Protein AF-A0A255GEZ2-F1 (afdb_monomer_lite)

Radius of gyration: 14.99 Å; chains: 1; bounding box: 29×16×43 Å

Sequence (65 aa):
MNSGMLIGIVALVLGLAPAIVGVRLAYVNPPESAGRRRGVLIAVLGLGIIWIGGFIGAFASLGGI

pLDDT: mean 73.17, std 6.9, range [48.66, 82.56]

Organism: NCBI:txid2016499

Foldseek 3Di:
DDVQLVQLVCQLVVLVVVLVVLVVCCVVCPDPDPVVNVVSVVVNVVSVVSNVVSNVSNVVVVVVD

Structure (mmCIF, N/CA/C/O backbone):
data_AF-A0A255GEZ2-F1
#
_entry.id   AF-A0A255GEZ2-F1
#
loop_
_atom_site.group_PDB
_atom_s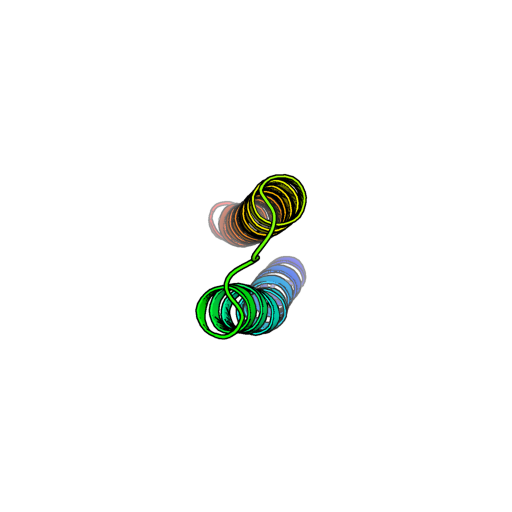ite.id
_atom_site.type_symbol
_atom_site.label_atom_id
_atom_site.label_alt_id
_atom_site.label_comp_id
_atom_site.label_asym_id
_atom_site.label_entity_id
_atom_site.label_seq_id
_atom_site.pdbx_PDB_ins_code
_atom_site.Cartn_x
_atom_site.Cartn_y
_atom_site.Cartn_z
_atom_site.occupancy
_atom_site.B_iso_or_equiv
_atom_site.auth_seq_id
_atom_site.auth_comp_id
_atom_site.auth_asym_id
_atom_site.auth_atom_id
_atom_site.pdbx_PDB_model_num
ATOM 1 N N . MET A 1 1 ? 9.620 -6.124 -24.643 1.00 53.75 1 MET A N 1
ATOM 2 C CA . MET A 1 1 ? 8.948 -5.670 -23.403 1.00 53.75 1 MET A CA 1
ATOM 3 C C . MET A 1 1 ? 10.024 -5.471 -22.349 1.00 53.75 1 MET A C 1
ATOM 5 O O . MET A 1 1 ? 10.769 -6.410 -22.111 1.00 53.75 1 MET A O 1
ATOM 9 N N . ASN A 1 2 ? 10.175 -4.263 -21.800 1.00 78.31 2 ASN A N 1
ATOM 10 C CA . ASN A 1 2 ? 11.248 -3.950 -20.848 1.00 78.31 2 ASN A CA 1
ATOM 11 C C . ASN A 1 2 ? 10.973 -4.616 -19.487 1.00 78.31 2 ASN A C 1
ATOM 13 O O . ASN A 1 2 ? 9.840 -4.564 -19.008 1.00 78.31 2 ASN A O 1
ATOM 17 N N . SER A 1 3 ? 11.980 -5.210 -18.840 1.00 68.06 3 SER A N 1
ATOM 18 C CA . SER A 1 3 ? 11.804 -5.909 -17.552 1.00 68.06 3 SER A CA 1
ATOM 19 C C . SER A 1 3 ? 11.215 -5.005 -16.459 1.00 68.06 3 SER A C 1
ATOM 21 O O . SER A 1 3 ? 10.403 -5.464 -15.662 1.00 68.06 3 SER A O 1
ATOM 23 N N . GLY A 1 4 ? 11.530 -3.704 -16.474 1.00 65.88 4 GLY A N 1
ATOM 24 C CA . GLY A 1 4 ? 10.934 -2.711 -15.566 1.00 65.88 4 GLY A CA 1
ATOM 25 C C . GLY A 1 4 ? 9.421 -2.530 -15.748 1.00 65.88 4 GLY A C 1
ATOM 26 O O . GLY A 1 4 ? 8.693 -2.403 -14.767 1.00 65.88 4 GLY A O 1
ATOM 27 N N . MET A 1 5 ? 8.927 -2.630 -16.984 1.00 69.81 5 MET A N 1
ATOM 28 C CA . MET A 1 5 ? 7.495 -2.553 -17.296 1.00 69.81 5 MET A CA 1
ATOM 29 C C . MET A 1 5 ? 6.747 -3.784 -16.768 1.00 69.81 5 MET A C 1
ATOM 31 O O . MET A 1 5 ? 5.657 -3.664 -16.216 1.00 69.81 5 MET A O 1
ATOM 35 N N . LEU A 1 6 ? 7.356 -4.967 -16.885 1.00 73.12 6 LEU A N 1
ATOM 36 C CA . LEU A 1 6 ? 6.826 -6.207 -16.311 1.00 73.12 6 LEU A CA 1
ATOM 37 C C . LEU A 1 6 ? 6.750 -6.129 -14.782 1.00 73.12 6 LEU A C 1
ATOM 39 O O . LEU A 1 6 ? 5.719 -6.469 -14.214 1.00 73.12 6 LEU A O 1
ATOM 43 N N . ILE A 1 7 ? 7.796 -5.620 -14.127 1.00 74.50 7 ILE A N 1
ATOM 44 C CA . ILE A 1 7 ? 7.823 -5.431 -12.668 1.00 74.50 7 ILE A CA 1
ATOM 45 C C . ILE A 1 7 ? 6.736 -4.444 -12.228 1.00 74.50 7 ILE A C 1
ATOM 47 O O . ILE A 1 7 ? 6.017 -4.713 -11.268 1.00 74.50 7 ILE A O 1
ATOM 51 N N . GLY A 1 8 ? 6.571 -3.340 -12.959 1.00 72.19 8 GLY A N 1
ATOM 52 C CA . GLY A 1 8 ? 5.535 -2.345 -12.698 1.00 72.19 8 GLY A CA 1
ATOM 53 C C . GLY A 1 8 ? 4.118 -2.911 -12.803 1.00 72.19 8 GLY A C 1
ATOM 54 O O . GLY A 1 8 ? 3.319 -2.750 -11.885 1.00 72.19 8 GLY A O 1
ATOM 55 N N . ILE A 1 9 ? 3.818 -3.638 -13.884 1.00 73.56 9 ILE A N 1
ATOM 56 C CA . ILE A 1 9 ? 2.514 -4.290 -14.088 1.00 73.56 9 ILE A CA 1
ATOM 57 C C . ILE A 1 9 ? 2.264 -5.356 -13.016 1.00 73.56 9 ILE A C 1
ATOM 59 O O . ILE A 1 9 ? 1.179 -5.406 -12.442 1.00 73.56 9 ILE A O 1
ATOM 63 N N . VAL A 1 10 ? 3.266 -6.182 -12.703 1.00 77.12 10 VAL A N 1
ATOM 64 C CA . VAL A 1 10 ? 3.159 -7.218 -11.666 1.00 77.12 10 VAL A CA 1
ATOM 65 C C . VAL A 1 10 ? 2.902 -6.591 -10.294 1.00 77.12 10 VAL A C 1
ATOM 67 O O . VAL A 1 10 ? 2.005 -7.045 -9.588 1.00 77.12 10 VAL A O 1
ATOM 70 N N . ALA A 1 11 ? 3.607 -5.518 -9.929 1.00 73.50 11 ALA A N 1
ATOM 71 C CA . ALA A 1 11 ? 3.379 -4.800 -8.674 1.00 73.50 11 ALA A CA 1
ATOM 72 C C . ALA A 1 11 ? 1.971 -4.185 -8.604 1.00 73.50 11 ALA A C 1
ATOM 74 O O . ALA A 1 11 ? 1.324 -4.228 -7.558 1.00 73.50 11 ALA A O 1
ATOM 75 N N . LEU A 1 12 ? 1.469 -3.664 -9.723 1.00 74.12 12 LEU A N 1
ATOM 76 C CA . LEU A 1 12 ? 0.148 -3.048 -9.821 1.00 74.12 12 LEU A CA 1
ATOM 77 C C . LEU A 1 12 ? -0.971 -4.093 -9.679 1.00 74.12 12 LEU A C 1
ATOM 79 O O . LEU A 1 12 ? -1.907 -3.882 -8.909 1.00 74.12 12 LEU A O 1
ATOM 83 N N . VAL A 1 13 ? -0.838 -5.250 -10.336 1.00 76.38 13 VAL A N 1
ATOM 84 C CA . VAL A 1 13 ? -1.789 -6.374 -10.244 1.00 76.38 13 VAL A CA 1
ATOM 85 C C . VAL A 1 13 ? -1.759 -7.019 -8.855 1.00 76.38 13 VAL A C 1
ATOM 87 O O . VAL A 1 13 ? -2.812 -7.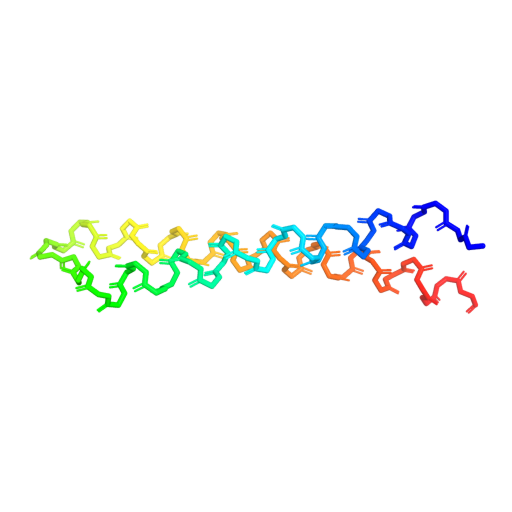216 -8.245 1.00 76.38 13 VAL A O 1
ATOM 90 N N . LEU A 1 14 ? -0.566 -7.310 -8.325 1.00 77.62 14 LEU A N 1
ATOM 91 C CA . LEU A 1 14 ? -0.409 -7.935 -7.009 1.00 77.62 14 LEU A CA 1
ATOM 92 C C . LEU A 1 14 ? -0.770 -6.992 -5.858 1.00 77.62 14 LEU A C 1
ATOM 94 O O . LEU A 1 14 ? -1.209 -7.469 -4.819 1.00 77.62 14 LEU A O 1
ATOM 98 N N . GLY A 1 15 ? -0.611 -5.677 -6.024 1.00 72.25 15 GLY A N 1
ATOM 99 C CA . GLY A 1 15 ? -0.975 -4.680 -5.016 1.00 72.25 15 GLY A CA 1
ATOM 100 C C . GLY A 1 15 ? -2.471 -4.359 -4.976 1.00 72.25 15 GLY A C 1
ATOM 101 O O . GLY A 1 15 ? -3.002 -4.031 -3.916 1.00 72.25 15 GLY A O 1
ATOM 102 N N . LEU A 1 16 ? -3.176 -4.485 -6.105 1.00 74.38 16 LEU A N 1
ATOM 103 C CA . LEU A 1 16 ? -4.592 -4.123 -6.212 1.00 74.38 16 LEU A CA 1
ATOM 104 C C . LEU A 1 16 ? -5.507 -5.076 -5.425 1.00 74.38 16 LEU A C 1
ATOM 106 O O . LEU A 1 16 ? -6.399 -4.629 -4.705 1.00 74.38 16 LEU A O 1
ATOM 110 N N . ALA A 1 17 ? -5.272 -6.387 -5.516 1.00 71.25 17 ALA A N 1
ATOM 111 C CA . ALA A 1 17 ? -6.070 -7.395 -4.815 1.00 71.25 17 ALA A CA 1
ATOM 112 C C . ALA A 1 17 ? -6.054 -7.244 -3.273 1.00 71.25 17 ALA A C 1
ATOM 114 O O . ALA A 1 17 ? -7.134 -7.137 -2.685 1.00 71.25 17 ALA A O 1
ATOM 115 N N . PRO A 1 18 ? -4.894 -7.171 -2.586 1.00 72.94 18 PRO A N 1
ATOM 116 C CA . PRO A 1 18 ? -4.852 -6.959 -1.141 1.00 72.94 18 PRO A CA 1
ATOM 117 C C . PRO A 1 18 ? -5.370 -5.574 -0.734 1.00 72.94 18 PRO A C 1
ATOM 119 O O . PRO A 1 18 ? -5.948 -5.456 0.344 1.00 72.94 18 PRO A O 1
ATOM 122 N N . ALA A 1 19 ? -5.248 -4.548 -1.587 1.00 71.25 19 ALA A N 1
ATOM 123 C CA . ALA A 1 19 ? -5.854 -3.238 -1.343 1.00 71.25 19 ALA A CA 1
ATOM 124 C C . ALA A 1 19 ? -7.381 -3.293 -1.302 1.00 71.25 19 ALA A C 1
ATOM 126 O O . ALA A 1 19 ? -7.991 -2.836 -0.333 1.00 71.25 19 ALA A O 1
ATOM 127 N N . ILE A 1 20 ? -8.001 -3.927 -2.298 1.00 75.19 20 ILE A N 1
ATOM 128 C CA . ILE A 1 20 ? -9.455 -4.100 -2.346 1.00 75.19 20 ILE A CA 1
ATOM 129 C C . ILE A 1 20 ? -9.930 -4.952 -1.165 1.00 75.19 20 ILE A C 1
ATOM 131 O O . ILE A 1 20 ? -10.888 -4.582 -0.486 1.00 75.19 20 ILE A O 1
ATOM 135 N N . VAL A 1 21 ? -9.249 -6.064 -0.877 1.00 77.88 21 VAL A N 1
ATOM 136 C CA . VAL A 1 21 ? -9.609 -6.956 0.235 1.00 77.88 21 VAL A CA 1
ATOM 137 C C . VAL A 1 21 ? -9.453 -6.255 1.585 1.00 77.88 21 VAL A C 1
ATOM 139 O O . VAL A 1 21 ? -10.355 -6.347 2.414 1.00 77.88 21 VAL A O 1
ATOM 142 N N . GLY A 1 22 ? -8.366 -5.509 1.80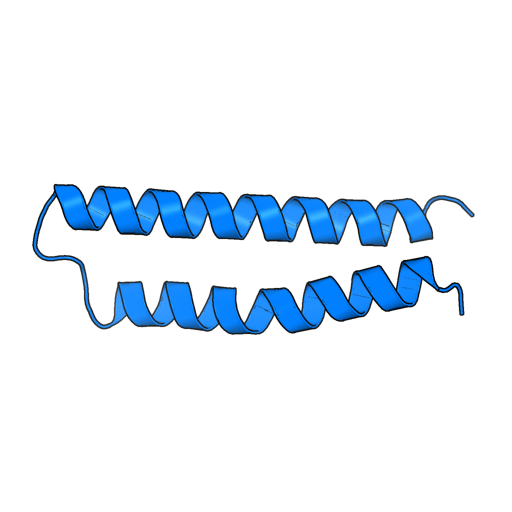1 1.00 74.00 22 GLY A N 1
ATOM 143 C CA . GLY A 1 22 ? -8.125 -4.760 3.036 1.00 74.00 22 GLY A CA 1
ATOM 144 C C . GLY A 1 22 ? -9.199 -3.705 3.300 1.00 74.00 22 GLY A C 1
ATOM 145 O O . GLY A 1 22 ? -9.739 -3.631 4.405 1.00 74.00 22 GLY A O 1
ATOM 146 N N . VAL A 1 23 ? -9.580 -2.948 2.267 1.00 73.31 23 VAL A N 1
ATOM 147 C CA . VAL A 1 23 ? -10.673 -1.968 2.347 1.00 73.31 23 VAL A CA 1
ATOM 148 C C . VAL A 1 23 ? -12.007 -2.671 2.600 1.00 73.31 23 VAL A C 1
ATOM 150 O O . VAL A 1 23 ? -12.738 -2.298 3.515 1.00 73.31 23 VAL A O 1
ATOM 153 N N . ARG A 1 24 ? -12.322 -3.738 1.858 1.00 75.94 24 ARG A N 1
ATOM 154 C CA . ARG A 1 24 ? -13.575 -4.493 2.020 1.00 75.94 24 ARG A CA 1
ATOM 155 C C . ARG A 1 24 ? -13.689 -5.073 3.434 1.00 75.94 24 ARG A C 1
ATOM 157 O O . ARG A 1 24 ? -14.747 -4.957 4.047 1.00 75.94 24 ARG A O 1
ATOM 164 N N . LEU A 1 25 ? -12.622 -5.661 3.973 1.00 73.88 25 LEU A N 1
ATOM 165 C CA . LEU A 1 25 ? -12.597 -6.194 5.339 1.00 73.88 25 LEU A CA 1
ATOM 166 C C . LEU A 1 25 ? -12.826 -5.098 6.384 1.00 73.88 25 LEU A C 1
ATOM 168 O O . LEU A 1 25 ? -13.589 -5.320 7.323 1.00 73.88 25 LEU A O 1
ATOM 172 N N . ALA A 1 26 ? -12.243 -3.913 6.187 1.00 70.94 26 ALA A N 1
ATOM 173 C CA . ALA A 1 26 ? -12.479 -2.752 7.041 1.00 70.94 26 ALA A CA 1
ATOM 174 C C . ALA A 1 26 ? -13.928 -2.231 6.979 1.00 70.94 26 ALA A C 1
ATOM 176 O O . ALA A 1 26 ? -14.446 -1.757 7.988 1.00 70.94 26 ALA A O 1
ATOM 177 N N . TYR A 1 27 ? -14.591 -2.335 5.821 1.00 70.62 27 TYR A N 1
ATOM 178 C CA . TYR A 1 27 ? -16.004 -1.970 5.658 1.00 70.62 27 TYR A CA 1
ATOM 179 C C . TYR A 1 27 ? -16.973 -3.013 6.237 1.00 70.62 27 TYR A C 1
ATOM 181 O O . TYR A 1 27 ? -18.024 -2.637 6.747 1.00 70.62 27 TYR A O 1
ATOM 189 N N . VAL A 1 28 ? -16.652 -4.311 6.157 1.00 75.88 28 VAL A N 1
ATOM 190 C CA . VAL A 1 28 ? -17.503 -5.397 6.698 1.00 75.88 28 VAL A CA 1
ATOM 191 C C . VAL A 1 28 ? -17.396 -5.502 8.204 1.00 75.88 28 VAL A C 1
ATOM 193 O O . VAL A 1 28 ? -18.401 -5.719 8.869 1.00 75.88 28 VAL A O 1
ATOM 196 N N . ASN A 1 29 ? -16.181 -5.365 8.729 1.00 71.88 29 ASN A N 1
ATOM 197 C CA . ASN A 1 29 ? -15.902 -5.414 10.155 1.00 71.88 29 ASN A CA 1
ATOM 198 C C . ASN A 1 29 ? -15.423 -4.032 10.601 1.00 71.88 29 ASN A C 1
ATOM 200 O O . ASN A 1 29 ? -14.215 -3.827 10.776 1.00 71.88 29 ASN A O 1
ATOM 204 N N . PRO A 1 30 ? -16.348 -3.062 10.741 1.00 66.81 30 PRO A N 1
ATOM 205 C CA . PRO A 1 30 ? -15.984 -1.723 11.145 1.00 66.81 30 PRO A CA 1
ATOM 206 C C . PRO A 1 30 ? -15.320 -1.779 12.527 1.00 66.81 30 PRO A C 1
ATOM 208 O O . PRO A 1 30 ? -15.858 -2.382 13.455 1.00 66.81 30 PRO A O 1
ATOM 211 N N . PRO A 1 31 ? -14.138 -1.171 12.695 1.00 69.12 31 PRO A N 1
ATOM 212 C CA . PRO A 1 31 ? -13.430 -1.211 13.964 1.00 69.12 31 PRO A CA 1
ATOM 213 C C . PRO A 1 31 ? -14.247 -0.545 15.083 1.00 69.12 31 PRO A C 1
ATOM 215 O O . PRO A 1 31 ? -14.542 0.652 15.023 1.00 69.12 31 PRO A O 1
ATOM 218 N N . GLU A 1 32 ? -14.570 -1.333 16.112 1.00 76.00 32 GLU A N 1
ATOM 219 C CA . GLU A 1 32 ? -15.386 -0.935 17.272 1.00 76.00 32 GLU A CA 1
ATOM 220 C C . GLU A 1 32 ? -14.661 0.028 18.225 1.00 76.00 32 GLU A C 1
ATOM 222 O O . GLU A 1 32 ? -15.296 0.772 18.967 1.00 76.00 32 GLU A O 1
ATOM 227 N N . SER A 1 33 ? -13.324 0.066 18.189 1.00 76.88 33 SER A N 1
ATOM 228 C CA . SER A 1 33 ? -12.509 0.917 19.059 1.00 76.88 33 SER A CA 1
ATOM 229 C C . SER A 1 33 ? -11.793 2.028 18.289 1.00 76.88 33 SER A C 1
ATOM 231 O O . SER A 1 33 ? -11.299 1.839 17.172 1.00 76.88 33 SER A O 1
ATOM 233 N N . ALA A 1 34 ? -11.684 3.206 18.912 1.00 73.19 34 ALA A N 1
ATOM 234 C CA . ALA A 1 34 ? -11.039 4.379 18.314 1.00 73.19 34 ALA A CA 1
ATOM 235 C C . ALA A 1 34 ? -9.570 4.114 17.917 1.00 73.19 34 ALA A C 1
ATOM 237 O O . ALA A 1 34 ? -9.098 4.613 16.893 1.00 73.19 34 ALA A O 1
ATOM 238 N N . GLY A 1 35 ? -8.865 3.270 18.681 1.00 74.12 35 GLY A N 1
ATOM 239 C CA . GLY A 1 35 ? -7.507 2.821 18.357 1.00 74.12 35 GLY A CA 1
ATOM 240 C C . GLY A 1 35 ? -7.449 1.939 17.107 1.00 74.12 35 GLY A C 1
ATOM 241 O O . GLY A 1 35 ? -6.585 2.132 16.253 1.00 74.12 35 GLY A O 1
ATOM 242 N N . ARG A 1 36 ? -8.413 1.027 16.932 1.00 73.69 36 ARG A N 1
ATOM 243 C CA . ARG A 1 36 ? -8.483 0.144 15.758 1.00 73.69 36 ARG A CA 1
ATOM 244 C C . ARG A 1 36 ? -8.931 0.898 14.504 1.00 73.69 36 ARG A C 1
ATOM 246 O O . ARG A 1 36 ? -8.420 0.612 13.429 1.00 73.69 36 ARG A O 1
ATOM 253 N N . ARG A 1 37 ? -9.778 1.931 14.641 1.00 73.56 37 ARG A N 1
ATOM 254 C CA . ARG A 1 37 ? -10.090 2.892 13.560 1.00 73.56 37 ARG A CA 1
ATOM 255 C C . ARG A 1 37 ? -8.838 3.581 13.036 1.00 73.56 37 ARG A C 1
ATOM 257 O O . ARG A 1 37 ? -8.624 3.609 11.829 1.00 73.56 37 ARG A O 1
ATOM 264 N N . ARG A 1 38 ? -7.995 4.099 13.935 1.00 77.44 38 ARG A N 1
ATOM 265 C CA . ARG A 1 38 ? -6.713 4.711 13.555 1.00 77.44 38 ARG A CA 1
ATOM 266 C C . ARG A 1 38 ? -5.772 3.698 12.908 1.00 77.44 38 ARG A C 1
ATOM 268 O O . ARG A 1 38 ? -5.187 4.017 11.884 1.00 77.44 38 ARG A O 1
ATOM 275 N N . GLY A 1 39 ? -5.680 2.481 13.446 1.00 79.00 39 GLY A N 1
ATOM 276 C CA . GLY A 1 39 ? -4.872 1.410 12.855 1.00 79.00 39 GLY A CA 1
ATOM 277 C C . GLY A 1 39 ? -5.304 1.047 11.431 1.00 79.00 39 GLY A C 1
ATOM 278 O O . GLY A 1 39 ? -4.466 0.958 10.541 1.00 79.00 39 GLY A O 1
ATOM 279 N N . VAL A 1 40 ? -6.612 0.919 11.191 1.00 78.31 40 VAL A N 1
ATOM 280 C CA . VAL A 1 40 ? -7.173 0.675 9.854 1.00 78.31 40 VAL A CA 1
ATOM 281 C C . VAL A 1 40 ? -6.915 1.855 8.917 1.00 78.31 40 VAL A C 1
ATOM 283 O O . VAL A 1 40 ? -6.498 1.642 7.785 1.00 78.31 40 VAL A O 1
ATOM 286 N N . LEU A 1 41 ? -7.093 3.095 9.382 1.00 77.69 41 LEU A N 1
ATOM 287 C CA . LEU A 1 41 ? -6.790 4.291 8.588 1.00 77.69 41 LEU A CA 1
ATOM 288 C C . LEU A 1 41 ? -5.314 4.355 8.185 1.00 77.69 41 LEU A C 1
ATOM 290 O O . LEU A 1 41 ? -5.019 4.622 7.026 1.00 77.69 41 LEU A O 1
ATOM 294 N N . ILE A 1 42 ? -4.397 4.070 9.114 1.00 81.69 42 ILE A N 1
ATOM 295 C CA . ILE A 1 42 ? -2.953 4.027 8.845 1.00 81.69 42 ILE A CA 1
ATOM 296 C C . ILE A 1 42 ? -2.625 2.900 7.863 1.00 81.69 42 ILE A C 1
ATOM 298 O O . ILE A 1 42 ? -1.847 3.115 6.939 1.00 81.69 42 ILE A O 1
ATOM 302 N N . ALA A 1 4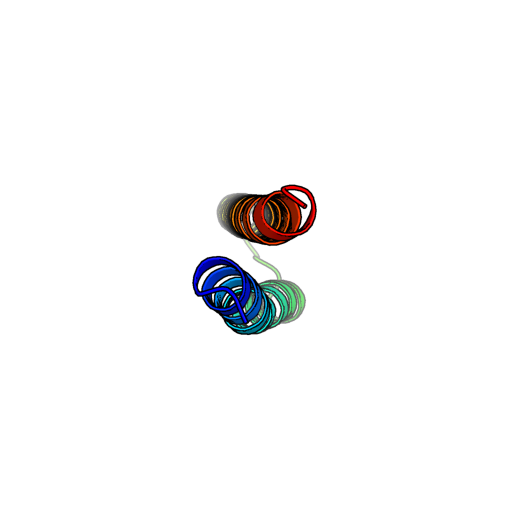3 ? -3.234 1.721 8.019 1.00 79.19 43 ALA A N 1
ATOM 303 C CA . ALA A 1 43 ? -3.034 0.600 7.106 1.00 79.19 43 ALA A CA 1
ATOM 304 C C . ALA A 1 43 ? -3.527 0.923 5.687 1.00 79.19 43 ALA A C 1
ATOM 306 O O . ALA A 1 43 ? -2.815 0.662 4.723 1.00 79.19 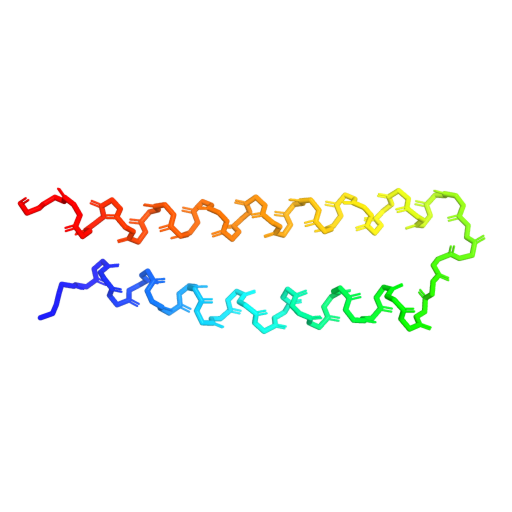43 ALA A O 1
ATOM 307 N N . VAL A 1 44 ? -4.703 1.545 5.552 1.00 78.94 44 VAL A N 1
ATOM 308 C CA . VAL A 1 44 ? -5.253 1.977 4.256 1.00 78.94 44 VAL A CA 1
ATOM 309 C C . VAL A 1 44 ? -4.394 3.080 3.631 1.00 78.94 44 VAL A C 1
ATOM 311 O O . VAL A 1 44 ? -4.084 3.002 2.445 1.00 78.94 44 VAL A O 1
ATOM 314 N N . LEU A 1 45 ? -3.952 4.069 4.417 1.00 81.56 45 LEU A N 1
ATOM 315 C CA . LEU A 1 45 ? -3.041 5.124 3.956 1.00 81.56 45 LEU A CA 1
ATOM 316 C C . LEU A 1 45 ? -1.697 4.555 3.493 1.00 81.56 45 LEU A C 1
ATOM 318 O O . LEU A 1 45 ? -1.243 4.879 2.400 1.00 81.56 45 LEU A O 1
ATOM 322 N N . GLY A 1 46 ? -1.078 3.680 4.288 1.00 82.56 46 GLY A N 1
ATOM 323 C CA . GLY A 1 46 ? 0.193 3.041 3.947 1.00 82.56 46 GLY A CA 1
ATOM 324 C C . GLY A 1 46 ? 0.088 2.183 2.688 1.00 82.56 46 GLY A C 1
ATOM 325 O O . GLY A 1 46 ? 0.939 2.269 1.806 1.00 82.56 46 GLY A O 1
ATOM 326 N N . LEU A 1 47 ? -0.996 1.417 2.558 1.00 80.62 47 LEU A N 1
ATOM 327 C CA . LEU A 1 47 ? -1.265 0.602 1.377 1.00 80.62 47 LEU A CA 1
ATOM 328 C C . LEU A 1 47 ? -1.495 1.462 0.127 1.00 80.62 47 LEU A C 1
ATOM 330 O O . LEU A 1 47 ? -0.964 1.145 -0.935 1.00 80.62 47 LEU A O 1
ATOM 334 N N . GLY A 1 48 ? -2.207 2.584 0.266 1.00 78.81 48 GLY A N 1
ATOM 335 C CA . GLY A 1 48 ? -2.381 3.571 -0.799 1.00 78.81 48 GLY A CA 1
ATOM 336 C C . GLY A 1 48 ? -1.060 4.203 -1.247 1.00 78.81 48 GLY A C 1
ATOM 337 O O . GLY A 1 48 ? -0.807 4.291 -2.444 1.00 78.81 48 GLY A O 1
ATOM 338 N N . ILE A 1 49 ? -0.183 4.580 -0.309 1.00 82.06 49 ILE A N 1
ATOM 339 C CA . ILE A 1 49 ? 1.140 5.157 -0.613 1.00 82.06 49 ILE A CA 1
ATOM 340 C C . ILE A 1 49 ? 2.022 4.152 -1.361 1.00 82.06 49 ILE A C 1
ATOM 342 O O . ILE A 1 49 ? 2.632 4.507 -2.368 1.00 82.06 49 ILE A O 1
ATOM 346 N N . ILE A 1 50 ? 2.069 2.896 -0.905 1.00 78.94 50 ILE A N 1
ATOM 347 C CA . ILE A 1 50 ? 2.830 1.827 -1.571 1.00 78.94 50 ILE A CA 1
ATOM 348 C C . ILE A 1 50 ? 2.311 1.613 -2.996 1.00 78.94 50 ILE A C 1
ATOM 350 O O . ILE A 1 50 ? 3.100 1.504 -3.935 1.00 78.94 50 ILE A O 1
ATOM 354 N N . TRP A 1 51 ? 0.987 1.602 -3.168 1.00 76.62 51 TRP A N 1
ATOM 355 C CA . TRP A 1 51 ? 0.365 1.426 -4.475 1.00 76.62 51 TRP A CA 1
ATOM 356 C C . TRP A 1 51 ? 0.670 2.595 -5.420 1.00 76.62 51 TRP A C 1
ATOM 358 O O . TRP A 1 51 ? 1.084 2.367 -6.553 1.00 76.62 51 TRP A O 1
ATOM 368 N N . ILE A 1 52 ? 0.563 3.842 -4.945 1.00 79.31 52 ILE A N 1
ATOM 369 C CA . ILE A 1 52 ? 0.912 5.047 -5.715 1.00 79.31 52 ILE A CA 1
ATOM 370 C C . ILE A 1 52 ? 2.398 5.046 -6.091 1.00 79.31 52 ILE A C 1
ATOM 372 O O . ILE A 1 52 ? 2.732 5.326 -7.238 1.00 79.31 52 ILE A O 1
ATOM 376 N N . GLY A 1 53 ? 3.296 4.688 -5.169 1.00 78.88 53 GLY A N 1
ATOM 377 C CA . GLY A 1 53 ? 4.730 4.591 -5.452 1.00 78.88 53 GLY A CA 1
ATOM 378 C C . GLY A 1 53 ? 5.052 3.536 -6.516 1.00 78.88 53 GLY A C 1
AT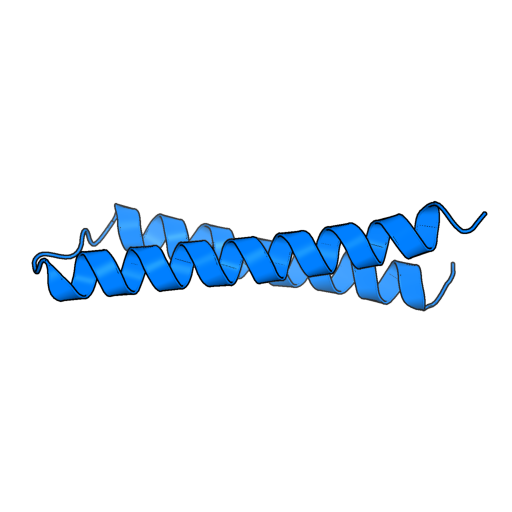OM 379 O O . GLY A 1 53 ? 5.806 3.813 -7.448 1.00 78.88 53 GLY A O 1
ATOM 380 N N . GLY A 1 54 ? 4.431 2.354 -6.429 1.00 75.75 54 GLY A N 1
ATOM 381 C CA . GLY A 1 54 ? 4.559 1.301 -7.441 1.00 75.75 54 GLY A CA 1
ATOM 382 C C . GLY A 1 54 ? 3.986 1.708 -8.802 1.00 75.75 54 GLY A C 1
ATOM 383 O O . GLY A 1 54 ? 4.607 1.454 -9.833 1.00 75.75 54 GLY A O 1
ATOM 384 N N . PHE A 1 55 ? 2.847 2.404 -8.806 1.00 75.56 55 PHE A N 1
ATOM 385 C CA . PHE A 1 55 ? 2.222 2.955 -10.007 1.00 75.56 55 PHE A CA 1
ATOM 386 C C . PHE A 1 55 ? 3.121 4.008 -10.672 1.00 75.56 55 PHE A C 1
ATOM 388 O O . PHE A 1 55 ? 3.434 3.896 -11.853 1.00 75.56 55 PHE A O 1
ATOM 395 N N . ILE A 1 56 ? 3.613 4.993 -9.915 1.00 77.12 56 ILE A N 1
ATOM 396 C CA . ILE A 1 56 ? 4.515 6.034 -10.428 1.00 77.12 56 ILE A CA 1
ATOM 397 C C . ILE A 1 56 ? 5.811 5.418 -10.964 1.00 77.12 56 ILE A C 1
ATOM 399 O O . ILE A 1 56 ? 6.241 5.792 -12.049 1.00 77.12 56 ILE A O 1
ATOM 403 N N . GLY A 1 57 ? 6.412 4.448 -10.268 1.00 72.38 57 GLY A N 1
ATOM 404 C CA . GLY A 1 57 ? 7.616 3.757 -10.746 1.00 72.38 57 GLY A CA 1
ATOM 405 C C . GLY A 1 57 ? 7.391 3.008 -12.065 1.00 72.38 57 GLY A C 1
ATOM 406 O O . GLY A 1 57 ? 8.207 3.100 -12.984 1.00 72.38 57 GLY A O 1
ATOM 407 N N . ALA A 1 58 ? 6.250 2.326 -12.196 1.00 72.06 58 ALA A N 1
ATOM 408 C CA . ALA A 1 58 ? 5.848 1.654 -13.428 1.00 72.06 58 ALA A CA 1
ATOM 409 C C . ALA A 1 58 ? 5.690 2.640 -14.601 1.00 72.06 58 ALA A C 1
ATOM 411 O O . ALA A 1 58 ? 6.225 2.394 -15.684 1.00 72.06 58 ALA A O 1
ATOM 412 N N . PHE A 1 59 ? 5.017 3.775 -14.378 1.00 69.75 59 PHE A N 1
ATOM 413 C CA . PHE A 1 59 ? 4.795 4.807 -15.396 1.00 69.75 59 PHE A CA 1
ATOM 414 C C . PHE A 1 59 ? 6.042 5.641 -15.710 1.00 69.75 59 PHE A C 1
ATOM 416 O O . PHE A 1 59 ? 6.253 5.991 -16.867 1.00 69.75 59 PHE A O 1
ATOM 423 N N . ALA A 1 60 ? 6.920 5.899 -14.742 1.00 68.12 60 ALA A N 1
ATOM 424 C CA . ALA A 1 60 ? 8.220 6.519 -14.995 1.00 68.12 60 ALA A CA 1
ATOM 425 C C . ALA A 1 60 ? 9.075 5.649 -15.932 1.00 68.12 60 ALA A C 1
ATOM 427 O O . ALA A 1 60 ? 9.756 6.173 -16.809 1.00 68.12 60 ALA A O 1
ATOM 428 N N . SER A 1 61 ? 8.971 4.317 -15.824 1.00 63.34 61 SER A N 1
ATOM 429 C CA . SER A 1 61 ? 9.612 3.395 -16.774 1.00 63.34 61 SER A CA 1
ATOM 430 C C . SER A 1 61 ? 8.981 3.398 -18.179 1.00 63.34 61 SER A C 1
ATOM 432 O O . SER A 1 61 ? 9.620 2.949 -19.126 1.00 63.34 61 SER A O 1
ATOM 434 N N . LEU A 1 62 ? 7.748 3.909 -18.318 1.00 62.44 62 LEU A N 1
ATOM 435 C CA . LEU A 1 62 ? 7.021 4.077 -19.586 1.00 62.44 62 LEU A CA 1
ATOM 436 C C . LEU A 1 62 ? 7.229 5.463 -20.217 1.00 62.44 62 LEU A C 1
ATOM 438 O O . LEU A 1 62 ? 7.149 5.576 -21.432 1.00 62.44 62 LEU A O 1
ATOM 442 N N . GLY A 1 63 ? 7.474 6.504 -19.413 1.00 57.12 63 GLY A N 1
ATOM 443 C CA . GLY A 1 63 ? 7.767 7.870 -19.872 1.00 57.12 63 GLY A CA 1
ATOM 444 C C . GLY A 1 63 ? 9.251 8.142 -20.144 1.00 57.12 63 GLY A C 1
ATOM 445 O O . GLY A 1 63 ? 9.595 9.230 -20.586 1.00 57.12 63 GLY A O 1
ATOM 446 N N . GLY A 1 64 ? 10.127 7.169 -19.875 1.00 48.66 64 GLY A N 1
ATOM 447 C CA . GLY A 1 64 ? 11.538 7.161 -20.279 1.00 48.66 64 GLY A CA 1
ATOM 448 C C . GLY A 1 64 ? 11.752 6.648 -21.707 1.00 48.66 64 GLY A C 1
ATOM 449 O O . GLY A 1 64 ? 12.729 5.938 -21.952 1.00 48.66 64 GLY A O 1
ATOM 450 N N . ILE A 1 65 ? 10.809 6.956 -22.602 1.00 48.94 65 ILE A N 1
ATOM 451 C CA . ILE A 1 65 ? 10.909 6.807 -24.058 1.00 48.94 65 ILE A CA 1
ATOM 452 C C . ILE A 1 65 ? 10.908 8.214 -24.648 1.00 48.94 65 ILE A C 1
ATOM 454 O O . ILE A 1 65 ? 10.038 9.006 -24.220 1.00 48.94 65 ILE A O 1
#

Secondary structure (DSSP, 8-state):
--HHHHHHHHHHHHHHHHHHHHHHHHHHS--SSHHHHHHHHHHHHHHHHHHHHHHHHHHHHHH--